Protein AF-A0A397Z2X6-F1 (afdb_monomer)

Mean predicted aligned error: 11.66 Å

Sequence (109 aa):
MSSSDQSPSHNVFVYGSFQEPAVVGLILECTPVIVSAQLHGFHRYRLKGRLHPCIAPLETGVIDGKEWKLLHMEKFIEASEKFIEWKKNPDGRSREEFAKFVEEDPPVA

Radius of gyration: 17.35 Å; Cα contacts (8 Å, |Δi|>4): 133; chains: 1; bounding box: 56×40×34 Å

Secondary structure (DSSP, 8-state):
-----------EEE-SGGGSHHHHHHHHSS---EEEEEEEEEEEE--TT-SS-EEEEEEEEEEEEEEE-GGGHHHHHHHHHHHHHHHH--SSS-HHHHHHHHS------

Nearest PDB structures (foldseek):
  2g0q-assembly1_A  TM=7.872E-01  e=5.874E-06  Arabidopsis thaliana
  2jqv-assembly1_A  TM=5.893E-01  e=4.866E-06  Arabidopsis thaliana
  8f5g-assembly1_A  TM=2.453E-01  e=7.828E-01  Thermoanaerobacter pseudethanolicus
  6zj3-assembly1_SM  TM=2.408E-01  e=3.531E+00  Euglena gracilis
  8exy-assembly1_G  TM=2.134E-01  e=5.479E+00  Bacillus subtilis subsp. subtilis str. 168

Solvent-accessible surface area (backbone atoms only — not comparable to full-atom values): 6728 Å² total; per-residue (Å²): 140,80,87,78,85,64,75,80,72,64,59,46,81,32,80,56,71,72,58,40,60,69,55,30,29,68,59,40,76,41,74,66,64,72,42,82,42,73,44,71,36,22,35,78,43,76,47,88,96,48,94,66,67,46,74,46,83,30,80,90,24,67,34,79,36,26,32,36,51,45,95,43,48,69,47,43,52,54,30,51,49,52,49,55,51,44,71,76,56,73,89,80,71,57,72,63,62,62,44,56,73,70,66,66,69,74,82,84,124

Foldseek 3Di:
DDPPPCPPFDKDWDQDPCLDQLSCCVQLVDRFDKDKDKDAQKAWADDPPDPGIDIDGDRRDIGITIIGTSVRVVSVVVSVVVVVVCVVPVPDDDVVVVVVSVPCDDPDD

Structure (mmCIF, N/CA/C/O backbone):
data_AF-A0A397Z2X6-F1
#
_entry.id   AF-A0A397Z2X6-F1
#
loop_
_atom_site.group_PDB
_atom_site.id
_atom_site.type_symbol
_atom_site.label_atom_id
_atom_site.label_alt_id
_atom_site.label_comp_id
_atom_site.label_asym_id
_atom_site.label_entity_id
_atom_site.label_seq_id
_atom_site.pdbx_PDB_ins_code
_atom_site.Cartn_x
_atom_site.Cartn_y
_atom_site.Cartn_z
_atom_site.occupancy
_atom_site.B_iso_or_equiv
_atom_site.auth_seq_id
_atom_site.auth_comp_id
_atom_site.auth_asym_id
_atom_site.auth_atom_id
_atom_site.pdbx_PDB_model_num
ATOM 1 N N . MET A 1 1 ? 35.481 14.035 7.612 1.00 36.75 1 MET A N 1
ATOM 2 C CA . MET A 1 1 ? 34.264 14.338 8.392 1.00 36.75 1 MET A CA 1
ATOM 3 C C . MET A 1 1 ? 33.062 14.131 7.484 1.00 36.75 1 MET A C 1
ATOM 5 O O . MET A 1 1 ? 32.856 14.916 6.572 1.00 36.75 1 MET A O 1
ATOM 9 N N . SER A 1 2 ? 32.322 13.043 7.663 1.00 33.19 2 SER A N 1
ATOM 10 C CA . SER A 1 2 ? 30.950 12.920 7.160 1.00 33.19 2 SER A CA 1
ATOM 11 C C . SER A 1 2 ? 30.162 12.271 8.277 1.00 33.19 2 SER A C 1
ATOM 13 O O . SER A 1 2 ? 30.172 11.054 8.439 1.00 33.19 2 SER A O 1
ATOM 15 N N . SER A 1 3 ? 29.597 13.127 9.122 1.00 40.56 3 SER A N 1
ATOM 16 C CA . SER A 1 3 ? 28.630 12.749 10.139 1.00 40.56 3 SER A CA 1
ATOM 17 C C . SER A 1 3 ? 27.419 12.178 9.412 1.00 40.56 3 SER A C 1
ATOM 19 O O . SER A 1 3 ? 26.644 12.919 8.817 1.00 40.56 3 SER A O 1
ATOM 21 N N . SER A 1 4 ? 27.308 10.854 9.385 1.00 43.91 4 SER A N 1
ATOM 22 C CA . SER A 1 4 ? 26.103 10.182 8.909 1.00 43.91 4 SER A CA 1
ATOM 23 C C . SER A 1 4 ? 25.169 10.011 10.100 1.00 43.91 4 SER A C 1
ATOM 25 O O . SER A 1 4 ? 24.995 8.905 10.597 1.00 43.91 4 SER A O 1
ATOM 27 N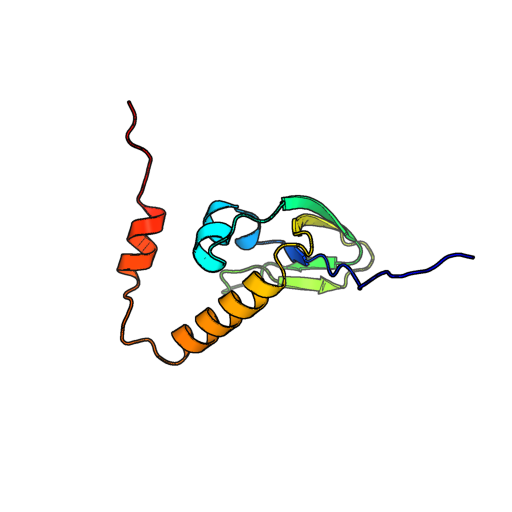 N . ASP A 1 5 ? 24.567 11.113 10.550 1.00 47.78 5 ASP A N 1
ATOM 28 C CA . ASP A 1 5 ? 23.277 11.055 11.245 1.00 47.78 5 ASP A CA 1
ATOM 29 C C . ASP A 1 5 ? 22.206 10.779 10.180 1.00 47.78 5 ASP A C 1
ATOM 31 O O . ASP A 1 5 ? 21.408 11.635 9.809 1.00 47.78 5 ASP A O 1
ATOM 35 N N . GLN A 1 6 ? 22.249 9.584 9.595 1.00 48.75 6 GLN A N 1
ATOM 36 C CA . GLN A 1 6 ? 21.134 9.052 8.829 1.00 48.75 6 GLN A CA 1
ATOM 37 C C . GLN A 1 6 ? 20.390 8.123 9.774 1.00 48.75 6 GLN A C 1
ATOM 39 O O . GLN A 1 6 ? 20.668 6.926 9.838 1.00 48.75 6 GLN A O 1
ATOM 44 N N . SER A 1 7 ? 19.430 8.671 10.523 1.00 48.56 7 SER A N 1
ATOM 45 C CA . SER A 1 7 ? 18.311 7.829 10.929 1.00 48.56 7 SER A CA 1
ATOM 46 C C . SER A 1 7 ? 17.780 7.183 9.644 1.00 48.56 7 SER A C 1
ATOM 48 O O . SER A 1 7 ? 17.606 7.888 8.643 1.00 48.56 7 SER A O 1
ATOM 50 N N . PRO A 1 8 ? 17.620 5.851 9.586 1.00 50.69 8 PRO A N 1
ATOM 51 C CA . PRO A 1 8 ? 17.166 5.209 8.368 1.00 50.69 8 PRO A CA 1
ATOM 52 C C . PRO A 1 8 ? 15.782 5.765 8.042 1.00 50.69 8 PRO A C 1
ATOM 54 O O . PRO A 1 8 ? 14.807 5.474 8.730 1.00 50.69 8 PRO A O 1
ATOM 57 N N . SER A 1 9 ? 15.692 6.609 7.011 1.00 56.59 9 SER A N 1
ATOM 58 C CA . SER A 1 9 ? 14.420 7.079 6.481 1.00 56.59 9 SER A CA 1
ATOM 59 C C . SER A 1 9 ? 13.764 5.904 5.751 1.00 56.59 9 SER A C 1
ATOM 61 O O . SER A 1 9 ? 13.902 5.755 4.541 1.00 56.59 9 SER A O 1
ATOM 63 N N . HIS A 1 10 ? 13.133 5.002 6.499 1.00 66.06 10 HIS A N 1
ATOM 64 C CA . HIS A 1 10 ? 12.289 3.929 5.994 1.00 66.06 10 HIS A CA 1
ATOM 65 C C . HIS A 1 10 ? 11.118 4.518 5.196 1.00 66.06 10 HIS A C 1
ATOM 67 O O . HIS A 1 10 ? 10.098 4.940 5.740 1.00 66.06 10 HIS A O 1
ATOM 73 N N . ASN A 1 11 ? 11.266 4.557 3.881 1.00 80.19 11 ASN A N 1
ATOM 74 C CA . ASN A 1 11 ? 10.150 4.831 3.000 1.00 80.19 11 ASN A CA 1
ATOM 75 C C . ASN A 1 11 ? 9.309 3.562 2.809 1.00 80.19 11 ASN A C 1
ATOM 77 O O . ASN A 1 11 ? 9.839 2.448 2.802 1.00 80.19 11 ASN A O 1
ATOM 81 N N . VAL A 1 12 ? 7.998 3.728 2.635 1.00 84.69 12 VAL A N 1
ATOM 82 C CA . VAL A 1 12 ? 7.074 2.607 2.403 1.00 84.69 12 VAL A CA 1
ATOM 83 C C . VAL A 1 12 ? 6.568 2.657 0.973 1.00 84.69 12 VAL A C 1
ATOM 85 O O . VAL A 1 12 ? 5.900 3.612 0.587 1.00 84.69 12 VAL A O 1
ATOM 88 N N . PHE A 1 13 ? 6.836 1.608 0.198 1.00 89.81 13 PHE A N 1
ATOM 89 C CA . PHE A 1 13 ? 6.232 1.428 -1.118 1.00 89.81 13 PHE A CA 1
ATOM 90 C C . PHE A 1 13 ? 4.834 0.807 -0.995 1.00 89.81 13 PHE A C 1
ATOM 92 O O . PHE A 1 13 ? 4.654 -0.236 -0.364 1.00 89.81 13 PHE A O 1
ATOM 99 N N . VAL A 1 14 ? 3.843 1.418 -1.640 1.00 89.44 14 VAL A N 1
ATOM 100 C CA . VAL A 1 14 ? 2.440 0.998 -1.633 1.00 89.44 14 VAL A CA 1
ATOM 101 C C . VAL A 1 14 ? 1.930 0.733 -3.055 1.00 89.44 14 VAL A C 1
ATOM 103 O O . VAL A 1 14 ? 2.124 1.514 -3.987 1.00 89.44 14 VAL A O 1
ATOM 106 N N . TYR A 1 15 ? 1.235 -0.393 -3.233 1.00 91.12 15 TYR A N 1
ATOM 107 C CA . TYR A 1 15 ? 0.826 -0.924 -4.548 1.00 91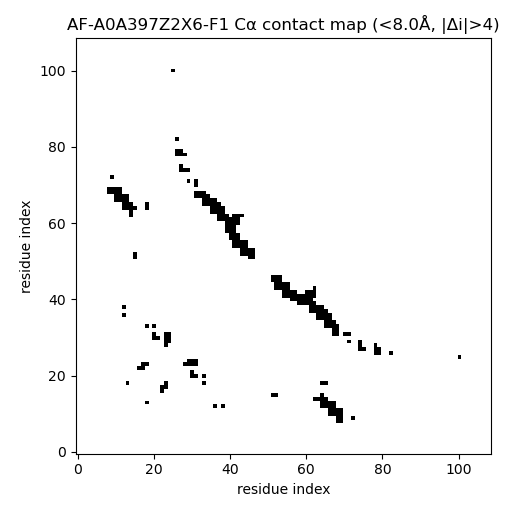.12 15 TYR A CA 1
ATOM 108 C C . TYR A 1 15 ? -0.690 -1.198 -4.684 1.00 91.12 15 TYR A C 1
ATOM 110 O O . TYR A 1 15 ? -1.132 -1.805 -5.665 1.00 91.12 15 TYR A O 1
ATOM 118 N N . GLY A 1 16 ? -1.479 -0.800 -3.680 1.00 87.50 16 GLY A N 1
ATOM 119 C CA . GLY A 1 16 ? -2.919 -1.066 -3.568 1.00 87.50 16 GLY A CA 1
ATOM 120 C C . GLY A 1 16 ? -3.686 0.130 -2.999 1.00 87.50 16 GLY A C 1
ATOM 121 O O . GLY A 1 16 ? -3.332 1.267 -3.283 1.00 87.50 16 GLY A O 1
ATOM 122 N N . SER A 1 17 ? -4.705 -0.108 -2.167 1.00 86.31 17 SER A N 1
ATOM 123 C CA . SER A 1 17 ? -5.618 0.938 -1.659 1.00 86.31 17 SER A CA 1
ATOM 124 C C . SER A 1 17 ? -4.917 2.099 -0.947 1.00 86.31 17 SER A C 1
ATOM 126 O O . SER A 1 17 ? -5.350 3.238 -1.040 1.00 86.31 17 SER A O 1
ATOM 128 N N . PHE A 1 18 ? -3.783 1.828 -0.304 1.00 85.31 18 PHE A N 1
ATOM 129 C CA . PHE A 1 18 ? -2.938 2.834 0.341 1.00 85.31 18 PHE A CA 1
ATOM 130 C C . PHE A 1 18 ? -2.265 3.828 -0.630 1.00 85.31 18 PHE A C 1
ATOM 132 O O . PHE A 1 18 ? -1.598 4.764 -0.204 1.00 85.31 18 PHE A O 1
ATOM 139 N N . GLN A 1 19 ? -2.433 3.671 -1.943 1.00 88.19 19 GLN A N 1
ATOM 140 C CA . GLN A 1 19 ? -2.053 4.709 -2.901 1.00 88.19 19 GLN A CA 1
ATOM 141 C C . GLN A 1 19 ? -3.006 5.911 -2.891 1.00 88.19 19 GLN A C 1
ATOM 143 O O . GLN A 1 19 ? -2.615 6.980 -3.363 1.00 88.19 19 GLN A O 1
ATOM 148 N N . GLU A 1 20 ? -4.238 5.748 -2.4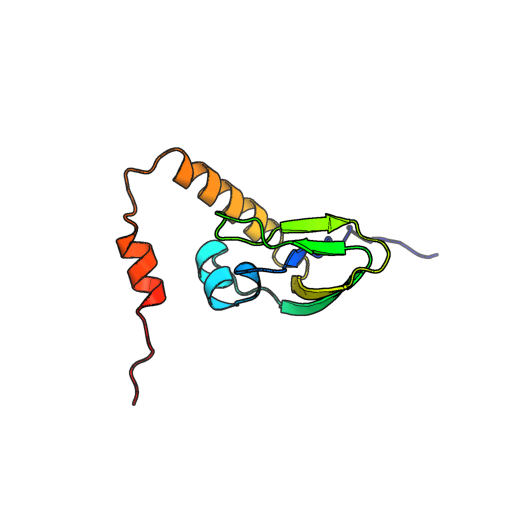10 1.00 87.00 20 GLU A N 1
ATOM 149 C CA . GLU A 1 20 ? -5.270 6.781 -2.462 1.00 87.00 20 GLU A CA 1
ATOM 150 C C . GLU A 1 20 ? -5.242 7.648 -1.196 1.00 87.00 20 GLU A C 1
ATOM 152 O O . GLU A 1 20 ? -5.551 7.124 -0.125 1.00 87.00 20 GLU A O 1
ATOM 157 N N . PRO A 1 21 ? -4.901 8.953 -1.275 1.00 81.12 21 PRO A N 1
ATOM 158 C CA . PRO A 1 21 ? -4.765 9.813 -0.099 1.00 81.12 21 PRO A CA 1
ATOM 159 C C . PRO A 1 21 ? -5.968 9.783 0.848 1.00 81.12 21 PRO A C 1
ATOM 161 O O . PRO A 1 21 ? -5.763 9.805 2.056 1.00 81.12 21 PRO A O 1
ATOM 164 N N . ALA A 1 22 ? -7.197 9.678 0.329 1.00 82.38 22 ALA A N 1
ATOM 165 C CA . ALA A 1 22 ? -8.405 9.593 1.154 1.00 82.38 22 ALA A CA 1
ATOM 166 C C . ALA A 1 22 ? -8.434 8.326 2.028 1.00 82.38 22 ALA A C 1
ATOM 168 O O . ALA A 1 22 ? -8.721 8.395 3.221 1.00 82.38 22 ALA A O 1
ATOM 169 N N . VAL A 1 23 ? -8.050 7.174 1.466 1.00 81.31 23 VAL A N 1
ATOM 170 C CA . VAL A 1 23 ? -7.928 5.911 2.214 1.00 81.31 23 VAL A CA 1
ATOM 171 C C . VAL A 1 23 ? -6.840 6.025 3.277 1.00 81.31 23 VAL A C 1
ATOM 173 O O . VAL A 1 23 ? -6.988 5.508 4.382 1.00 81.31 23 VAL A O 1
ATOM 176 N N . VAL A 1 24 ? -5.745 6.716 2.959 1.00 78.44 24 VAL A N 1
ATOM 177 C CA . VAL A 1 24 ? -4.660 6.918 3.918 1.00 78.44 24 VAL A CA 1
ATOM 178 C C . VAL A 1 24 ? -5.065 7.854 5.049 1.00 78.44 24 VAL A C 1
ATOM 180 O O . VAL A 1 24 ? -4.832 7.525 6.206 1.00 78.44 24 VAL A O 1
ATOM 183 N N . GLY A 1 25 ? -5.717 8.972 4.731 1.00 77.00 25 GLY A N 1
ATOM 184 C CA . GLY A 1 25 ? -6.245 9.914 5.712 1.00 77.00 25 GLY A CA 1
ATOM 185 C C . GLY A 1 25 ? -7.253 9.261 6.650 1.00 77.00 25 GLY A C 1
ATOM 186 O O . GLY A 1 25 ? -7.208 9.506 7.849 1.00 77.00 25 GLY A O 1
ATOM 187 N N . LEU A 1 26 ? -8.094 8.370 6.122 1.00 75.94 26 LEU A N 1
ATOM 188 C CA . LEU A 1 26 ? -9.040 7.591 6.913 1.00 75.94 26 LEU A CA 1
ATOM 189 C C . LEU A 1 26 ? -8.343 6.641 7.891 1.00 75.94 26 LEU A C 1
ATOM 191 O O . LEU A 1 26 ? -8.697 6.584 9.063 1.00 75.94 26 LEU A O 1
ATOM 195 N N . ILE A 1 27 ? -7.392 5.846 7.394 1.00 72.69 27 ILE A N 1
ATOM 196 C CA . ILE A 1 27 ? -6.799 4.765 8.188 1.00 72.69 27 ILE A CA 1
ATOM 197 C C . ILE A 1 27 ? -5.743 5.320 9.142 1.00 72.69 27 ILE A C 1
ATOM 199 O O . ILE A 1 27 ? -5.667 4.869 10.276 1.00 72.69 27 ILE A O 1
ATOM 203 N N . LEU A 1 28 ? -4.927 6.274 8.691 1.00 72.50 28 LEU A N 1
ATOM 204 C CA . LEU A 1 28 ? -3.770 6.783 9.433 1.00 72.50 28 LEU A CA 1
ATOM 205 C C . LEU A 1 28 ? -4.015 8.119 10.128 1.00 72.50 28 LEU A C 1
ATOM 207 O O . LEU A 1 28 ? -3.078 8.659 10.720 1.00 72.50 28 LEU A O 1
ATOM 211 N N . GLU A 1 29 ? -5.210 8.697 9.976 1.00 71.56 29 GLU A N 1
ATOM 212 C CA . GLU A 1 29 ? -5.550 10.042 10.466 1.00 71.56 29 GLU A CA 1
ATOM 213 C C . GLU A 1 29 ? -4.515 11.101 10.020 1.00 71.56 29 GLU A C 1
ATOM 215 O O . GLU A 1 29 ? -4.270 12.118 10.677 1.00 71.56 29 GLU A O 1
ATOM 220 N N . CYS A 1 30 ? -3.839 10.843 8.894 1.00 69.56 30 CYS A N 1
ATOM 221 C CA . CYS A 1 30 ? -2.838 11.722 8.316 1.00 69.56 30 CYS A CA 1
ATOM 222 C C . CYS A 1 30 ? -2.772 11.581 6.796 1.00 69.56 30 CYS A C 1
ATOM 224 O O . CYS A 1 30 ? -2.978 10.506 6.234 1.00 69.56 30 CYS A O 1
ATOM 226 N N . THR A 1 31 ? -2.426 12.680 6.135 1.00 68.06 31 THR A N 1
ATOM 227 C CA . THR A 1 31 ? -2.160 12.703 4.697 1.00 68.06 31 THR A CA 1
ATOM 228 C C . THR A 1 31 ? -0.650 12.649 4.498 1.00 68.06 31 THR A C 1
ATOM 230 O O . THR A 1 31 ? 0.008 13.675 4.700 1.00 68.06 31 THR A O 1
ATOM 233 N N . PRO A 1 32 ? -0.055 11.489 4.159 1.00 69.75 32 PRO A N 1
ATOM 234 C CA . PRO A 1 32 ? 1.375 11.446 3.948 1.00 69.75 32 PRO A CA 1
ATOM 235 C C . PRO A 1 32 ? 1.770 12.202 2.687 1.00 69.75 32 PRO A C 1
ATOM 237 O O . PRO A 1 32 ? 0.984 12.367 1.753 1.00 69.75 32 PRO A O 1
ATOM 240 N N . VAL A 1 33 ? 3.032 12.614 2.627 1.00 77.94 33 VAL A N 1
ATOM 241 C CA . VAL A 1 33 ? 3.634 13.011 1.354 1.00 77.94 33 VAL A CA 1
ATOM 242 C C . VAL A 1 33 ? 3.799 11.757 0.502 1.00 77.94 33 VAL A C 1
ATOM 244 O O . VAL A 1 33 ? 4.655 10.914 0.784 1.00 77.94 33 VAL A O 1
ATOM 247 N N . ILE A 1 34 ? 2.961 11.646 -0.526 1.00 84.06 34 ILE A N 1
ATOM 248 C CA . ILE A 1 34 ? 2.941 10.524 -1.458 1.00 84.06 34 ILE A CA 1
ATOM 249 C C . ILE A 1 34 ? 3.612 10.943 -2.768 1.00 84.06 34 ILE A C 1
ATOM 251 O O . ILE A 1 34 ? 3.243 11.955 -3.361 1.00 84.06 34 ILE A O 1
ATOM 255 N N . VAL A 1 35 ? 4.568 10.146 -3.243 1.00 88.62 35 VAL A N 1
ATOM 256 C CA . VAL A 1 35 ? 5.221 10.338 -4.549 1.00 88.62 35 VAL A CA 1
ATOM 257 C C . VAL A 1 35 ? 5.071 9.092 -5.412 1.00 88.62 35 VAL A C 1
ATOM 259 O O . VAL A 1 35 ? 5.026 7.982 -4.888 1.00 88.62 35 VAL A O 1
ATOM 262 N N . SER A 1 36 ? 4.970 9.255 -6.730 1.00 92.25 36 SER A N 1
ATOM 263 C CA . SER A 1 36 ? 4.987 8.115 -7.655 1.00 92.25 36 SER A CA 1
ATOM 264 C C . SER A 1 36 ? 6.342 7.412 -7.596 1.00 92.25 36 SER A C 1
ATOM 266 O O . SER A 1 36 ? 7.377 8.075 -7.556 1.00 92.25 36 SER A O 1
ATOM 268 N N . ALA A 1 37 ? 6.332 6.080 -7.608 1.00 93.88 37 ALA A N 1
ATOM 269 C CA . ALA A 1 37 ? 7.539 5.271 -7.491 1.00 93.88 37 ALA A CA 1
ATOM 270 C C . ALA A 1 37 ? 7.427 3.966 -8.287 1.00 93.88 37 ALA A C 1
ATOM 272 O O . ALA A 1 37 ? 6.325 3.487 -8.565 1.00 93.88 37 ALA A O 1
ATOM 273 N N . GLN A 1 38 ? 8.578 3.371 -8.598 1.00 95.38 38 GLN A N 1
ATOM 274 C CA . GLN A 1 38 ? 8.679 2.044 -9.200 1.00 95.38 38 GLN A CA 1
ATOM 275 C C . GLN A 1 38 ? 9.439 1.097 -8.278 1.00 95.38 38 GLN A C 1
ATOM 277 O O . GLN A 1 38 ? 10.515 1.428 -7.781 1.00 95.38 38 GLN A O 1
ATOM 282 N N . LEU A 1 39 ? 8.882 -0.096 -8.073 1.00 94.56 39 LEU A N 1
ATOM 283 C CA . LEU A 1 39 ? 9.539 -1.177 -7.350 1.00 94.56 39 LEU A CA 1
ATOM 284 C C . LEU A 1 39 ? 10.068 -2.207 -8.351 1.00 94.56 39 LEU A C 1
ATOM 286 O O . LEU A 1 39 ? 9.298 -2.967 -8.941 1.00 94.56 39 LEU A O 1
ATOM 290 N N . HIS A 1 40 ? 11.386 -2.211 -8.535 1.00 96.19 40 HIS A N 1
ATOM 291 C CA . HIS A 1 40 ? 12.100 -3.158 -9.392 1.00 96.19 40 HIS A CA 1
ATOM 292 C C . HIS A 1 40 ? 12.365 -4.480 -8.668 1.00 96.19 40 HIS A C 1
ATOM 294 O O . HIS A 1 40 ? 12.546 -4.504 -7.452 1.00 96.19 40 HIS A O 1
ATOM 300 N N . GLY A 1 41 ? 12.428 -5.577 -9.422 1.00 96.75 41 GLY A N 1
ATOM 301 C CA . GLY A 1 41 ? 12.683 -6.914 -8.886 1.00 96.75 41 GLY A CA 1
ATOM 302 C C . GLY A 1 41 ? 11.444 -7.581 -8.284 1.00 96.75 41 GLY A C 1
ATOM 303 O O . GLY A 1 41 ? 11.564 -8.605 -7.611 1.00 96.75 41 GLY A O 1
ATOM 304 N N . 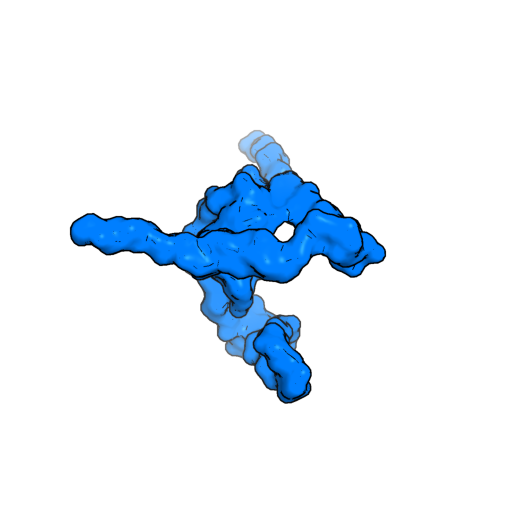PHE A 1 42 ? 10.251 -7.025 -8.516 1.00 96.94 42 PHE A N 1
ATOM 305 C CA . PHE A 1 42 ? 8.985 -7.558 -8.016 1.00 96.94 42 PHE A CA 1
ATOM 306 C C . PHE A 1 42 ? 7.923 -7.593 -9.108 1.00 96.94 42 PHE A C 1
ATOM 308 O O . PHE A 1 42 ? 7.897 -6.769 -10.017 1.00 96.94 42 PHE A O 1
ATOM 315 N N . HIS A 1 43 ? 6.991 -8.532 -8.982 1.00 95.31 43 HIS A N 1
ATOM 316 C CA . HIS A 1 43 ? 5.815 -8.618 -9.833 1.00 95.31 43 HIS A CA 1
ATOM 317 C C . HIS A 1 43 ? 4.538 -8.671 -9.002 1.00 95.31 43 HIS A C 1
ATOM 319 O O . HIS A 1 43 ? 4.489 -9.302 -7.944 1.00 95.31 43 HIS A O 1
ATOM 325 N N . ARG A 1 44 ? 3.491 -8.002 -9.494 1.00 93.88 44 ARG A N 1
ATOM 326 C CA . ARG A 1 44 ? 2.173 -7.964 -8.861 1.00 93.88 44 ARG A CA 1
ATOM 327 C C . ARG A 1 44 ? 1.294 -9.091 -9.396 1.00 93.88 44 ARG A C 1
ATOM 329 O O . ARG A 1 44 ? 0.781 -9.015 -10.507 1.00 93.88 44 ARG A O 1
ATOM 336 N N . TYR A 1 45 ? 1.037 -10.086 -8.562 1.00 91.06 45 TYR A N 1
ATOM 337 C CA . TYR A 1 45 ? 0.171 -11.219 -8.849 1.00 91.06 45 TYR A CA 1
ATOM 338 C C . TYR A 1 45 ? -1.266 -10.954 -8.394 1.00 91.06 45 TYR A C 1
ATOM 340 O O . TYR A 1 45 ? -1.522 -10.556 -7.256 1.00 91.06 45 TYR A O 1
ATOM 348 N N . ARG A 1 46 ? -2.236 -11.244 -9.265 1.00 88.81 46 ARG A N 1
ATOM 349 C CA . ARG A 1 46 ? -3.653 -11.306 -8.887 1.00 88.81 46 ARG A CA 1
ATOM 350 C C . ARG A 1 46 ? -4.006 -12.741 -8.510 1.00 88.81 46 ARG A C 1
ATOM 352 O O . ARG A 1 46 ? -4.168 -13.595 -9.377 1.00 88.81 46 ARG A O 1
ATOM 359 N N . LEU A 1 47 ? -4.134 -13.004 -7.212 1.00 85.94 47 LEU A N 1
ATOM 360 C CA . LEU A 1 47 ? -4.502 -14.328 -6.714 1.00 85.94 47 LEU A CA 1
ATOM 361 C C . LEU A 1 47 ? -5.997 -14.587 -6.945 1.00 85.94 47 LEU A C 1
ATOM 363 O O . LEU A 1 47 ? -6.853 -13.807 -6.524 1.00 85.94 47 LEU A O 1
ATOM 367 N N . LYS A 1 48 ? -6.329 -15.694 -7.617 1.00 87.69 48 LYS A N 1
ATOM 368 C CA . LYS A 1 48 ? -7.722 -16.069 -7.901 1.00 87.69 48 LYS A CA 1
ATOM 369 C C . LYS A 1 48 ? -8.498 -16.255 -6.592 1.00 87.69 48 LYS A C 1
ATOM 371 O O . LYS A 1 48 ? -8.020 -16.907 -5.670 1.00 87.69 48 LYS A O 1
ATOM 376 N N . GLY A 1 49 ? -9.693 -15.672 -6.515 1.00 89.44 49 GLY A N 1
ATOM 377 C CA . GLY A 1 49 ? -10.530 -15.722 -5.311 1.00 89.44 49 GLY A CA 1
ATOM 378 C C . GLY A 1 49 ? -10.066 -14.810 -4.168 1.00 89.44 49 GLY A C 1
ATOM 379 O O . GLY A 1 49 ? -10.652 -14.849 -3.090 1.00 89.44 49 GLY A O 1
ATOM 380 N N . ARG A 1 50 ? -9.039 -13.975 -4.376 1.00 84.81 50 ARG A N 1
ATOM 381 C CA . ARG A 1 50 ? -8.640 -12.925 -3.432 1.00 84.81 50 ARG A CA 1
ATOM 382 C C . ARG A 1 50 ? -8.973 -11.554 -4.005 1.00 84.81 50 ARG A C 1
ATOM 384 O O . ARG A 1 50 ? -8.823 -11.312 -5.201 1.00 84.81 50 ARG A O 1
ATOM 391 N N . LEU A 1 51 ? -9.421 -10.666 -3.122 1.00 80.69 51 LEU A N 1
ATOM 392 C CA . LEU A 1 51 ? -9.754 -9.288 -3.472 1.00 80.69 51 LEU A CA 1
ATOM 393 C C . LEU A 1 51 ? -8.496 -8.473 -3.805 1.00 80.69 51 LEU A C 1
ATOM 395 O O . LEU A 1 51 ? -8.479 -7.742 -4.791 1.00 80.69 51 LEU A O 1
ATOM 399 N N . HIS A 1 52 ? -7.440 -8.630 -3.005 1.00 80.94 52 HIS A N 1
ATOM 400 C CA . HIS A 1 52 ? -6.232 -7.815 -3.102 1.00 80.94 52 HIS A CA 1
ATOM 401 C C . HIS A 1 52 ? -5.113 -8.552 -3.851 1.00 80.94 52 HIS A C 1
ATOM 403 O O . HIS A 1 52 ? -4.886 -9.738 -3.582 1.00 80.94 52 HIS A O 1
ATOM 409 N N . PRO A 1 53 ? -4.409 -7.876 -4.779 1.00 83.81 53 PRO A N 1
ATOM 410 C CA . PRO A 1 53 ? -3.215 -8.432 -5.399 1.00 83.81 53 PRO A CA 1
ATOM 411 C C . PRO A 1 53 ? -2.076 -8.546 -4.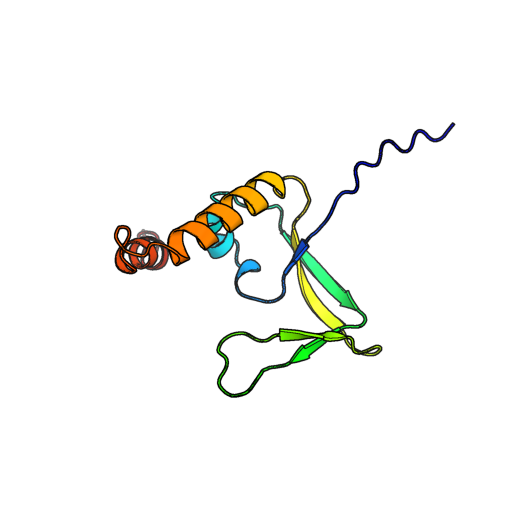376 1.00 83.81 53 PRO A C 1
ATOM 413 O O . PRO A 1 53 ? -2.053 -7.826 -3.381 1.00 83.81 53 PRO A O 1
ATOM 416 N N . CYS A 1 54 ? -1.118 -9.431 -4.637 1.00 88.88 54 CYS A N 1
ATOM 417 C CA . CYS A 1 54 ? 0.087 -9.609 -3.826 1.00 88.88 54 CYS A CA 1
ATOM 418 C C . CYS A 1 54 ? 1.322 -9.368 -4.687 1.00 88.88 54 CYS A C 1
ATOM 420 O O . CYS A 1 54 ? 1.295 -9.635 -5.886 1.00 88.88 54 CYS A O 1
ATOM 422 N N . ILE A 1 55 ? 2.411 -8.895 -4.090 1.00 94.00 55 ILE A N 1
ATOM 423 C CA . ILE A 1 55 ? 3.694 -8.772 -4.786 1.00 94.00 55 ILE A CA 1
ATOM 424 C C . ILE A 1 55 ? 4.623 -9.904 -4.362 1.00 94.00 55 ILE A C 1
ATOM 426 O O . ILE A 1 55 ? 4.627 -10.296 -3.196 1.00 94.00 55 ILE A O 1
ATOM 430 N N . ALA A 1 56 ? 5.397 -10.433 -5.301 1.00 93.75 56 ALA A N 1
ATOM 431 C CA . ALA A 1 56 ? 6.457 -11.390 -5.008 1.00 93.75 56 ALA A CA 1
ATOM 432 C C . ALA A 1 56 ? 7.688 -11.097 -5.879 1.00 93.75 56 ALA A C 1
ATOM 434 O O . ALA A 1 56 ? 7.531 -10.481 -6.940 1.00 93.75 56 ALA A O 1
ATOM 435 N N . PRO A 1 57 ? 8.894 -11.505 -5.445 1.00 97.19 57 PRO A N 1
ATOM 436 C CA . PRO A 1 57 ? 10.114 -11.275 -6.205 1.00 97.19 57 PRO A CA 1
ATOM 437 C C . PRO A 1 57 ? 10.030 -11.847 -7.625 1.00 97.19 57 PRO A C 1
ATOM 439 O O . PRO A 1 57 ? 9.593 -12.980 -7.830 1.00 97.19 57 PRO A O 1
ATOM 442 N N . LEU A 1 58 ? 10.452 -11.047 -8.598 1.00 96.50 58 LEU A N 1
ATOM 443 C CA . LEU A 1 58 ? 10.671 -11.432 -9.988 1.00 96.50 58 LEU A CA 1
ATOM 444 C C . LEU A 1 58 ? 11.727 -10.486 -10.549 1.00 96.50 58 LEU A C 1
ATOM 446 O O . LEU A 1 58 ? 11.472 -9.293 -10.654 1.00 96.50 58 LEU A O 1
ATOM 450 N N . GLU A 1 59 ? 12.893 -11.005 -10.917 1.00 95.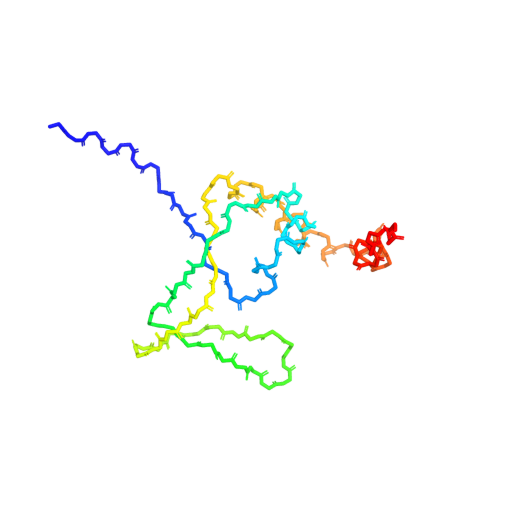81 59 GLU A N 1
ATOM 451 C CA . GLU A 1 59 ? 14.071 -10.198 -11.266 1.00 95.81 59 GLU A CA 1
ATOM 452 C C . GLU A 1 59 ? 13.816 -9.177 -12.388 1.00 95.81 59 GLU A C 1
ATOM 454 O O . GLU A 1 59 ? 14.259 -8.036 -12.312 1.00 95.81 59 GLU A O 1
ATOM 459 N N . THR A 1 60 ? 13.019 -9.549 -13.390 1.00 96.44 60 THR A N 1
ATOM 460 C CA . THR A 1 60 ? 12.619 -8.673 -14.506 1.00 96.44 60 THR A CA 1
ATOM 461 C C . THR A 1 60 ? 11.364 -7.846 -14.222 1.00 96.44 60 THR A C 1
ATOM 463 O O . THR A 1 60 ? 10.902 -7.087 -15.073 1.00 96.44 60 THR A O 1
ATOM 466 N N . GLY A 1 61 ? 10.769 -8.024 -13.046 1.00 96.25 61 GLY A N 1
ATOM 467 C CA . GLY A 1 61 ? 9.524 -7.396 -12.652 1.00 96.25 61 GLY A CA 1
ATOM 468 C C . GLY A 1 61 ? 9.709 -5.930 -12.278 1.00 96.25 61 GLY A C 1
ATOM 469 O O . GLY A 1 61 ? 10.674 -5.549 -11.614 1.00 96.25 61 GLY A O 1
ATOM 470 N N . VAL A 1 62 ? 8.741 -5.114 -12.685 1.00 97.06 62 VAL A N 1
ATOM 471 C CA . VAL A 1 62 ? 8.611 -3.719 -12.270 1.00 97.06 62 VAL A CA 1
ATOM 472 C C . VAL A 1 62 ? 7.156 -3.477 -11.897 1.00 97.06 62 VAL A C 1
ATOM 474 O O . VAL A 1 62 ? 6.243 -3.910 -12.606 1.00 97.06 62 VAL A O 1
ATOM 477 N N . ILE A 1 63 ? 6.937 -2.811 -10.767 1.00 96.12 63 ILE A N 1
ATOM 478 C CA . ILE A 1 63 ? 5.608 -2.433 -10.290 1.00 96.12 63 ILE A CA 1
ATOM 479 C C . ILE A 1 63 ? 5.555 -0.922 -10.152 1.00 96.12 63 ILE A C 1
ATOM 481 O O . ILE A 1 63 ? 6.320 -0.350 -9.378 1.00 96.12 63 ILE A O 1
ATOM 485 N N . ASP A 1 64 ? 4.601 -0.295 -10.834 1.00 95.31 64 ASP A N 1
ATOM 486 C CA . ASP A 1 64 ? 4.244 1.094 -10.576 1.00 95.31 64 ASP A CA 1
ATOM 487 C C . ASP A 1 64 ? 3.417 1.194 -9.294 1.00 95.31 64 ASP A C 1
ATOM 489 O O . ASP A 1 64 ? 2.452 0.450 -9.067 1.00 95.31 64 ASP A O 1
ATOM 493 N N . GLY A 1 65 ? 3.784 2.141 -8.445 1.00 93.56 65 GLY A N 1
ATOM 494 C CA . GLY A 1 65 ? 3.044 2.429 -7.238 1.00 93.56 65 GLY A CA 1
ATOM 495 C C . GLY A 1 65 ? 3.357 3.803 -6.695 1.00 93.56 65 GLY A C 1
ATOM 496 O O . GLY A 1 65 ? 3.668 4.738 -7.436 1.00 93.56 65 GLY A O 1
ATOM 497 N N . LYS A 1 66 ? 3.232 3.930 -5.380 1.00 91.56 66 LYS A N 1
ATOM 498 C CA . LYS A 1 66 ? 3.560 5.165 -4.686 1.00 91.56 66 LYS A CA 1
ATOM 499 C C . LYS A 1 66 ? 4.450 4.876 -3.490 1.00 91.56 66 LYS A C 1
ATOM 501 O O . LYS A 1 66 ? 4.475 3.758 -2.988 1.00 91.56 66 LYS A O 1
ATOM 506 N N . GLU A 1 67 ? 5.175 5.880 -3.042 1.00 88.38 67 GLU A N 1
ATOM 507 C CA . GLU A 1 67 ? 6.056 5.809 -1.889 1.00 88.38 67 GLU A CA 1
ATOM 508 C C . GLU A 1 67 ? 5.623 6.848 -0.853 1.00 88.38 67 GLU A C 1
ATOM 510 O O . GLU A 1 67 ? 5.297 7.989 -1.194 1.00 88.38 67 GLU A O 1
ATOM 515 N N . TRP A 1 68 ? 5.595 6.438 0.411 1.00 84.81 68 TRP A N 1
ATOM 516 C CA . TRP A 1 68 ? 5.369 7.313 1.554 1.00 84.81 68 TRP A CA 1
ATOM 517 C C . TRP A 1 68 ? 6.691 7.650 2.228 1.00 84.81 68 TRP A C 1
ATOM 519 O O . TRP A 1 68 ? 7.495 6.758 2.511 1.00 84.81 68 TRP A O 1
ATOM 529 N N . LYS A 1 69 ? 6.891 8.934 2.534 1.00 77.06 69 LYS A N 1
ATOM 530 C CA . LYS A 1 69 ? 8.077 9.414 3.256 1.00 77.06 69 LYS A CA 1
ATOM 531 C C . LYS A 1 69 ? 7.927 9.252 4.775 1.00 77.06 69 LYS A C 1
ATOM 533 O O . LYS A 1 69 ? 6.835 9.420 5.318 1.00 77.06 69 LYS A O 1
ATOM 538 N N . LEU A 1 70 ? 9.051 8.999 5.458 1.00 62.03 70 LEU A N 1
ATOM 539 C CA . LEU A 1 70 ? 9.142 8.620 6.882 1.00 62.03 70 LEU A CA 1
ATOM 540 C C . LEU A 1 70 ? 8.491 9.594 7.892 1.00 62.03 70 LEU A C 1
ATOM 542 O O . LEU A 1 70 ? 8.199 9.186 9.013 1.00 62.03 70 LEU A O 1
ATOM 546 N N . LEU A 1 71 ? 8.173 10.837 7.511 1.00 66.56 71 LEU A N 1
ATOM 547 C CA . LEU A 1 71 ? 7.472 11.808 8.376 1.00 66.56 71 LEU A CA 1
ATOM 548 C C . LEU A 1 71 ? 6.161 11.272 8.992 1.00 66.56 71 LEU A C 1
ATOM 550 O O . LEU A 1 71 ? 5.636 11.863 9.930 1.00 66.56 71 LEU A O 1
ATOM 554 N N . HIS A 1 72 ? 5.627 10.170 8.464 1.00 62.66 72 HIS A N 1
ATOM 555 C CA . HIS A 1 72 ? 4.349 9.595 8.869 1.00 62.66 72 HIS A CA 1
ATOM 556 C C . HIS A 1 72 ? 4.456 8.160 9.416 1.00 62.66 72 HIS A C 1
ATOM 558 O O . HIS A 1 72 ? 3.425 7.549 9.680 1.00 62.66 72 HIS A O 1
ATOM 564 N N . MET A 1 73 ? 5.666 7.606 9.595 1.00 71.44 73 MET A N 1
ATOM 565 C CA . MET A 1 73 ? 5.844 6.199 9.995 1.00 71.44 73 MET A CA 1
ATOM 566 C C . MET A 1 73 ? 5.311 5.907 11.404 1.00 71.44 73 MET A C 1
ATOM 568 O O . MET A 1 73 ? 4.668 4.884 11.608 1.00 71.44 73 MET A O 1
ATOM 572 N N . GLU A 1 74 ? 5.528 6.803 12.368 1.00 75.25 74 GLU A N 1
ATOM 573 C CA . GLU A 1 74 ? 5.032 6.620 13.742 1.00 75.25 74 GLU A CA 1
ATOM 574 C C . GLU A 1 74 ? 3.503 6.536 13.775 1.00 75.25 74 GLU A C 1
ATOM 576 O O . GLU A 1 74 ? 2.939 5.591 14.323 1.00 75.25 74 GLU A O 1
ATOM 581 N N . LYS A 1 75 ? 2.834 7.461 13.075 1.00 72.12 75 LYS A N 1
ATOM 582 C CA . LYS A 1 75 ? 1.376 7.443 12.907 1.00 72.12 75 LYS A CA 1
ATOM 583 C C . LYS A 1 75 ? 0.900 6.206 12.159 1.00 72.12 75 LYS A C 1
ATOM 585 O O . LYS A 1 75 ? -0.164 5.682 12.467 1.00 72.12 75 LYS A O 1
ATOM 590 N N . PHE A 1 76 ? 1.679 5.731 11.186 1.00 73.06 76 PHE A N 1
ATOM 591 C CA . PHE A 1 76 ? 1.357 4.504 10.471 1.00 73.06 76 PHE A CA 1
ATOM 592 C C . PHE A 1 76 ? 1.364 3.285 11.390 1.00 73.06 76 PHE A C 1
ATOM 594 O O . PHE A 1 76 ? 0.415 2.503 11.364 1.00 73.06 76 PHE A O 1
ATOM 601 N N . ILE A 1 77 ? 2.409 3.139 12.207 1.00 76.06 77 ILE A N 1
ATOM 602 C CA . ILE A 1 77 ? 2.525 2.039 13.166 1.00 76.06 77 ILE A CA 1
ATOM 603 C C . ILE A 1 77 ? 1.355 2.102 14.149 1.00 76.06 77 ILE A C 1
ATOM 605 O O . ILE A 1 77 ? 0.606 1.130 14.236 1.00 76.06 77 ILE A O 1
ATOM 609 N N . GLU A 1 78 ? 1.116 3.261 14.769 1.00 80.25 78 GLU A N 1
ATOM 610 C CA . GLU A 1 78 ? 0.012 3.471 15.717 1.00 80.25 78 GLU A CA 1
ATOM 611 C C . GLU A 1 78 ? -1.354 3.129 15.097 1.00 80.25 78 GLU A C 1
ATOM 613 O O . GLU A 1 78 ? -2.147 2.377 15.666 1.00 80.25 78 GLU A O 1
ATOM 618 N N . ALA A 1 79 ? -1.630 3.641 13.898 1.00 72.12 79 ALA A N 1
ATOM 619 C CA . ALA A 1 79 ? -2.872 3.371 13.188 1.00 72.12 79 ALA A CA 1
ATOM 620 C C . ALA A 1 79 ? -3.027 1.892 12.811 1.00 72.12 79 ALA A C 1
ATOM 622 O O . ALA A 1 79 ? -4.119 1.328 12.914 1.00 72.12 79 ALA A O 1
ATOM 623 N N . SER A 1 80 ? -1.939 1.238 12.396 1.00 72.06 80 SER A N 1
ATOM 624 C CA . SER A 1 80 ? -1.954 -0.184 12.055 1.00 72.06 80 SER A CA 1
ATOM 625 C C . SER A 1 80 ? -2.209 -1.066 13.281 1.00 72.06 80 SER A C 1
ATOM 627 O O . SER A 1 80 ? -2.969 -2.031 13.185 1.00 72.06 80 SER A O 1
ATOM 629 N N . GLU A 1 81 ? -1.655 -0.710 14.443 1.00 79.31 81 GLU A N 1
ATOM 630 C CA . GLU A 1 81 ? -1.891 -1.395 15.715 1.00 79.31 81 GLU A CA 1
ATOM 631 C C . GLU A 1 81 ? -3.345 -1.239 16.158 1.00 79.31 81 GLU A C 1
ATOM 633 O O . GLU A 1 81 ? -4.012 -2.250 16.396 1.00 79.31 81 GLU A O 1
ATOM 638 N N . LYS A 1 82 ? -3.875 -0.006 16.142 1.00 75.31 82 LYS A N 1
ATOM 639 C CA . LYS A 1 82 ? -5.297 0.274 16.407 1.00 75.31 82 LYS A CA 1
ATOM 640 C C . LYS A 1 82 ? -6.209 -0.520 15.477 1.00 75.31 82 LYS A C 1
ATOM 642 O O . LYS A 1 82 ? -7.205 -1.082 15.923 1.00 75.31 82 LYS A O 1
ATOM 647 N N . PHE A 1 83 ? -5.872 -0.614 14.191 1.00 71.12 83 PHE A N 1
ATOM 648 C CA . PHE A 1 83 ? -6.654 -1.382 13.222 1.00 71.12 83 PHE A CA 1
ATOM 649 C C . PHE A 1 83 ? -6.607 -2.896 13.494 1.00 71.12 83 PHE A C 1
ATOM 651 O O . PHE A 1 83 ? -7.627 -3.584 13.390 1.00 71.12 83 PHE A O 1
ATOM 658 N N . ILE A 1 84 ? -5.439 -3.438 13.858 1.00 74.94 84 ILE A N 1
ATOM 659 C CA . ILE A 1 84 ? -5.283 -4.848 14.247 1.00 74.94 84 ILE A CA 1
ATOM 660 C C . ILE A 1 84 ? -6.083 -5.148 15.519 1.00 74.94 84 ILE A C 1
ATOM 662 O O . ILE A 1 84 ? -6.712 -6.203 15.604 1.00 74.94 84 ILE A O 1
ATOM 666 N N . GLU A 1 85 ? -6.065 -4.244 16.494 1.00 76.12 85 GLU A N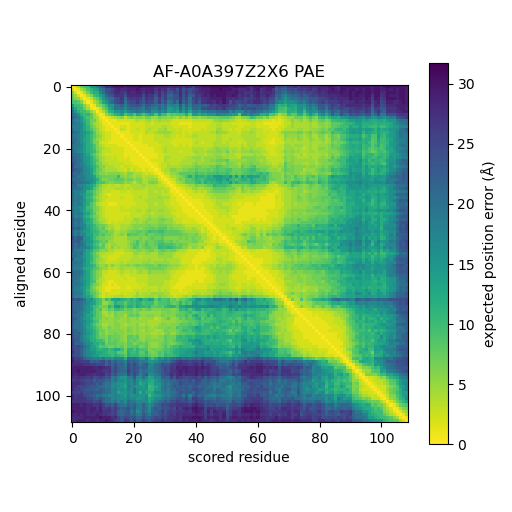 1
ATOM 667 C CA . GLU A 1 85 ? -6.826 -4.355 17.737 1.00 76.12 85 GLU A CA 1
ATOM 668 C C . GLU A 1 85 ? -8.338 -4.250 17.491 1.00 76.12 85 GLU A C 1
ATOM 670 O O . GLU A 1 85 ? -9.086 -5.115 17.945 1.00 76.12 85 GLU A O 1
ATOM 675 N N . TRP A 1 86 ? -8.780 -3.299 16.662 1.00 66.44 86 TRP A N 1
ATOM 676 C CA . TRP A 1 86 ? -10.168 -3.179 16.201 1.00 66.44 86 TRP A CA 1
ATOM 677 C C . TRP A 1 86 ? -10.673 -4.475 15.557 1.00 66.44 86 TRP A C 1
ATOM 679 O O . TRP A 1 86 ? -11.753 -4.963 15.881 1.00 66.44 86 TRP A O 1
ATOM 689 N N . LYS A 1 87 ? -9.857 -5.110 14.705 1.00 69.50 87 LYS A N 1
ATOM 690 C CA . LYS A 1 87 ? -10.208 -6.395 14.084 1.00 69.50 87 LYS A CA 1
ATOM 691 C C . LYS A 1 87 ? -10.360 -7.535 15.104 1.00 69.50 87 LYS A C 1
ATOM 693 O O . LYS A 1 87 ? -11.077 -8.497 14.830 1.00 69.50 87 LYS A O 1
ATOM 698 N N . LYS A 1 88 ? -9.675 -7.465 16.251 1.00 78.88 88 LYS A N 1
ATOM 699 C CA . LYS A 1 88 ? -9.779 -8.465 17.326 1.00 78.88 88 LYS A CA 1
ATOM 700 C C . LYS A 1 88 ? -11.041 -8.287 18.177 1.00 78.88 88 LYS A C 1
ATOM 702 O O . LYS A 1 88 ? -11.427 -9.255 18.824 1.00 78.88 88 LYS A O 1
ATOM 707 N N . ASN A 1 89 ? -11.680 -7.112 18.162 1.00 70.62 89 ASN A N 1
ATOM 708 C CA . ASN A 1 89 ? -12.852 -6.806 18.986 1.00 70.62 89 ASN A CA 1
ATOM 709 C C . ASN A 1 89 ? -13.905 -5.986 18.190 1.00 70.62 89 ASN A C 1
ATOM 711 O O . ASN A 1 89 ? -13.940 -4.760 18.289 1.00 70.62 89 ASN A O 1
ATOM 715 N N . PRO A 1 90 ? -14.754 -6.635 17.367 1.00 61.91 90 PRO A N 1
ATOM 716 C CA . PRO A 1 90 ? -15.635 -5.954 16.405 1.00 61.91 90 PRO A CA 1
ATOM 717 C C . PRO A 1 90 ? -16.845 -5.193 17.002 1.00 61.91 90 PRO A C 1
ATOM 719 O O . PRO A 1 90 ? -17.588 -4.561 16.249 1.00 61.91 90 PRO A O 1
ATOM 722 N N . ASP A 1 91 ? -17.048 -5.202 18.321 1.00 62.31 91 ASP A N 1
ATOM 723 C CA . ASP A 1 91 ? -18.280 -4.738 18.985 1.00 62.31 91 ASP A CA 1
ATOM 724 C C . ASP A 1 91 ? -18.362 -3.215 19.254 1.00 62.31 91 ASP A C 1
ATOM 726 O O . ASP A 1 91 ? -18.731 -2.804 20.353 1.00 62.31 91 ASP A O 1
ATOM 730 N N . GLY A 1 92 ? -18.078 -2.321 18.294 1.00 55.78 92 GLY A N 1
ATOM 731 C CA . GLY A 1 92 ? -18.339 -0.898 18.607 1.00 55.78 92 GLY A CA 1
ATOM 732 C C . GLY A 1 92 ? -18.213 0.205 17.564 1.00 55.78 92 GLY A C 1
ATOM 733 O O . GLY A 1 92 ? -18.645 1.317 17.846 1.00 55.78 92 GLY A O 1
ATOM 734 N N . ARG A 1 93 ? -17.683 -0.048 16.368 1.00 51.62 93 ARG A N 1
ATOM 735 C CA . ARG A 1 93 ? -17.864 0.867 15.229 1.00 51.62 93 ARG A CA 1
ATOM 736 C C . ARG A 1 93 ? -18.303 0.048 14.048 1.00 51.62 93 ARG A C 1
ATOM 738 O O . ARG A 1 93 ? -17.515 -0.713 13.483 1.00 51.62 93 ARG A O 1
ATOM 745 N N . SER A 1 94 ? -19.586 0.141 13.742 1.00 56.41 94 SER A N 1
ATOM 746 C CA . SER A 1 94 ? -20.153 -0.601 12.640 1.00 56.41 94 SER A CA 1
ATOM 747 C C . SER A 1 94 ? -19.528 -0.136 11.328 1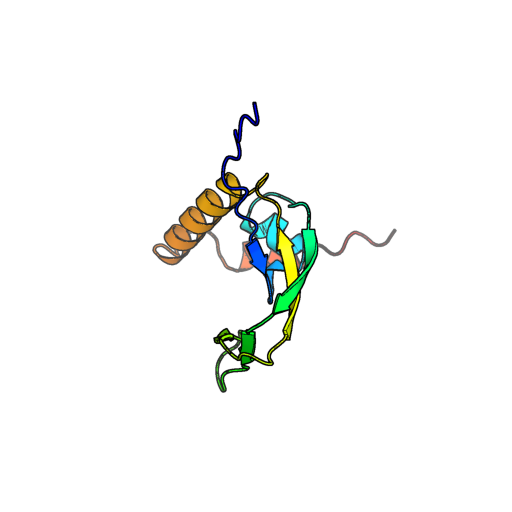.00 56.41 94 SER A C 1
ATOM 749 O O . SER A 1 94 ? -19.081 1.001 11.167 1.00 56.41 94 SER A O 1
ATOM 751 N N . ARG A 1 95 ? -19.509 -1.042 10.356 1.00 51.53 95 ARG A N 1
ATOM 752 C CA . ARG A 1 95 ? -19.142 -0.770 8.964 1.00 51.53 95 ARG A C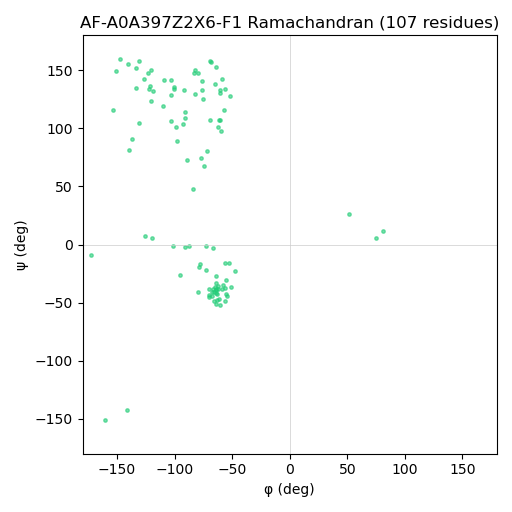A 1
ATOM 753 C C . ARG A 1 95 ? -19.851 0.475 8.398 1.00 51.53 95 ARG A C 1
ATOM 755 O O . ARG A 1 95 ? -19.334 1.080 7.465 1.00 51.53 95 ARG A O 1
ATOM 762 N N . GLU A 1 96 ? -20.989 0.871 8.974 1.00 56.28 96 GLU A N 1
ATOM 763 C CA . GLU A 1 96 ? -21.707 2.105 8.646 1.00 56.28 96 GLU A CA 1
ATOM 764 C C . GLU A 1 96 ? -20.922 3.389 8.963 1.00 56.28 96 GLU A C 1
ATOM 766 O O . GLU A 1 96 ? -21.037 4.355 8.218 1.00 56.28 96 GLU A O 1
ATOM 771 N N . GLU A 1 97 ? -20.087 3.434 10.005 1.00 59.38 97 GLU A N 1
ATOM 772 C CA . GLU A 1 97 ? -19.238 4.611 10.251 1.00 59.38 97 GLU A CA 1
ATOM 773 C C . GLU A 1 97 ? -18.134 4.744 9.204 1.00 59.38 97 GLU A C 1
ATOM 775 O O . GLU A 1 97 ? -17.874 5.843 8.727 1.00 59.38 97 GLU A O 1
ATOM 780 N N . PHE A 1 98 ? -17.548 3.624 8.773 1.00 53.66 98 PHE A N 1
ATOM 781 C CA . PHE A 1 98 ? -16.638 3.608 7.627 1.00 53.66 98 PHE A CA 1
ATOM 782 C C . PHE A 1 98 ? -17.346 4.042 6.335 1.00 53.66 98 PHE A C 1
ATOM 784 O O . PHE A 1 98 ? -16.749 4.755 5.535 1.00 53.66 98 PHE A O 1
ATOM 791 N N . ALA A 1 99 ? -18.610 3.651 6.135 1.00 54.94 99 ALA A N 1
ATOM 792 C CA . ALA A 1 99 ? -19.401 4.069 4.978 1.00 54.94 99 ALA A CA 1
ATOM 793 C C . ALA A 1 99 ? -19.679 5.583 4.971 1.00 54.94 99 ALA A C 1
ATOM 795 O O . ALA A 1 99 ? -19.578 6.197 3.915 1.00 54.94 99 ALA A O 1
ATOM 796 N N . LYS A 1 100 ? -19.911 6.207 6.137 1.00 60.94 100 LYS A N 1
ATOM 797 C CA . LYS A 1 100 ? -20.084 7.670 6.248 1.00 60.94 100 LYS A CA 1
ATOM 798 C C . LYS A 1 100 ? -18.886 8.465 5.723 1.00 60.94 100 LYS A C 1
ATOM 800 O O . LYS A 1 100 ? -19.087 9.516 5.136 1.00 60.94 100 LYS A O 1
ATOM 805 N N . PHE A 1 101 ? -17.661 7.967 5.897 1.00 50.03 101 PHE A N 1
ATOM 806 C CA . PHE A 1 101 ? -16.463 8.616 5.348 1.00 50.03 101 PHE A CA 1
ATOM 807 C C . PHE A 1 101 ? -16.256 8.374 3.844 1.00 50.03 101 PHE A C 1
ATOM 809 O O . PHE A 1 101 ? -15.450 9.059 3.223 1.00 50.03 101 PHE A O 1
ATOM 816 N N . VAL A 1 102 ? -16.929 7.376 3.264 1.00 53.81 102 VAL A N 1
ATOM 817 C CA . VAL A 1 102 ? -16.834 7.034 1.833 1.00 53.81 102 VAL A CA 1
ATOM 818 C C . VAL A 1 102 ? -17.955 7.697 1.023 1.00 53.81 102 VAL A C 1
ATOM 820 O O . VAL A 1 102 ? -17.766 7.945 -0.162 1.00 53.81 102 VAL A O 1
ATOM 823 N N . GLU A 1 103 ? -19.099 7.998 1.647 1.00 54.69 103 GLU A N 1
ATOM 824 C CA . GLU A 1 103 ? -20.270 8.626 1.011 1.00 54.69 103 GLU A CA 1
ATOM 825 C C . GLU A 1 103 ? -20.295 10.162 1.079 1.00 54.69 103 GLU A C 1
ATOM 827 O O . GLU A 1 103 ? -21.216 10.770 0.534 1.00 54.69 103 GLU A O 1
ATOM 832 N N . GLU A 1 104 ? -19.320 10.817 1.714 1.00 43.50 104 GLU A N 1
ATOM 833 C CA . GLU A 1 104 ? -19.244 12.282 1.700 1.00 43.50 104 GLU A CA 1
ATOM 834 C C . GLU A 1 104 ? -18.683 12.772 0.351 1.00 43.50 104 GLU A C 1
ATOM 836 O O . GLU A 1 104 ? -17.533 13.195 0.237 1.00 43.50 104 GLU A O 1
ATOM 841 N N . ASP A 1 105 ? -19.506 12.703 -0.700 1.00 51.16 105 ASP A N 1
ATOM 842 C CA . ASP A 1 105 ? -19.316 13.570 -1.860 1.00 51.16 105 ASP A CA 1
ATOM 843 C C . ASP A 1 105 ? -19.443 15.025 -1.370 1.00 51.16 105 ASP A C 1
ATOM 845 O O . ASP A 1 105 ? -20.408 15.353 -0.664 1.00 51.16 105 ASP A O 1
ATOM 849 N N . PRO A 1 106 ? -18.500 15.926 -1.710 1.00 48.03 106 PRO A N 1
ATOM 850 C CA . PRO A 1 106 ? -18.636 17.325 -1.343 1.00 48.03 106 PRO A CA 1
ATOM 851 C C . PRO A 1 106 ? -19.939 17.867 -1.944 1.00 48.03 106 PRO A C 1
ATOM 853 O O . PRO A 1 106 ? -20.284 17.498 -3.073 1.00 48.03 106 PRO A O 1
ATOM 856 N N . PRO A 1 107 ? -20.670 18.749 -1.236 1.00 43.75 107 PRO A N 1
ATOM 857 C CA . PRO A 1 107 ? -21.858 19.360 -1.801 1.00 43.75 107 PRO A CA 1
ATOM 858 C C . PRO A 1 107 ? -21.447 20.065 -3.093 1.00 43.75 107 PRO A C 1
ATOM 860 O O . PRO A 1 107 ? -20.633 20.990 -3.079 1.00 43.75 107 PRO A O 1
ATOM 863 N N . VAL A 1 108 ? -21.982 19.584 -4.216 1.00 45.56 108 VAL A N 1
ATOM 864 C CA . VAL A 1 108 ? -21.896 20.280 -5.496 1.00 45.56 108 VAL A CA 1
ATOM 865 C C . VAL A 1 108 ? -22.605 21.616 -5.295 1.00 45.56 108 VAL A C 1
ATOM 867 O O . VAL A 1 108 ? -23.824 21.653 -5.122 1.00 45.56 108 VAL A O 1
ATOM 870 N N . ALA A 1 109 ? -21.812 22.683 -5.227 1.00 48.62 109 ALA A N 1
ATOM 871 C CA . ALA A 1 109 ? -22.284 24.057 -5.316 1.00 48.62 109 ALA A CA 1
ATOM 872 C C . ALA A 1 109 ? -22.563 24.423 -6.778 1.00 48.62 109 ALA A C 1
ATOM 874 O O . ALA A 1 109 ? -21.788 23.971 -7.656 1.00 48.62 109 ALA A O 1
#

Organism: Brassica campestris (NCBI:txid3711)

pLDDT: mean 74.44, std 17.01, range [33.19, 97.19]

InterPro domains:
  IPR009288 Gamma-glutamylcyclotransferase, AIG2-like domain [PF06094] (12-68)
  IPR013024 Gamma-glutamyl cyclotransferase-like [cd06661] (12-65)
  IPR036568 Gamma-glutamyl cyclotransferase-like superfamily [SSF110857] (10-70)
  IPR045038 Protein AIG2-like [PTHR31544] (4-66)